Protein AF-A0A524M0W0-F1 (afdb_monomer_lite)

Structure (mmCIF, N/CA/C/O backbone):
data_AF-A0A524M0W0-F1
#
_entry.id   AF-A0A524M0W0-F1
#
loop_
_atom_site.group_PDB
_atom_site.id
_atom_site.type_symbol
_atom_site.label_atom_id
_atom_site.label_alt_id
_atom_site.label_comp_id
_atom_site.label_asym_id
_atom_site.label_entity_id
_atom_site.label_seq_id
_atom_site.pdbx_PDB_ins_code
_atom_site.Cartn_x
_atom_site.Cartn_y
_atom_site.Cartn_z
_atom_site.occupancy
_atom_site.B_iso_or_equiv
_atom_site.auth_seq_id
_atom_site.auth_comp_id
_atom_site.auth_asym_id
_atom_site.auth_atom_id
_atom_site.pdbx_PDB_model_num
ATOM 1 N N . LEU A 1 1 ? -8.465 19.762 -19.812 1.00 33.19 1 LEU A N 1
ATOM 2 C CA . LEU A 1 1 ? -7.692 19.930 -18.561 1.00 33.19 1 LEU A CA 1
ATOM 3 C C . LEU A 1 1 ? -6.538 18.908 -18.553 1.00 33.19 1 LEU A C 1
ATOM 5 O O . LEU A 1 1 ? -6.593 17.941 -17.820 1.00 33.19 1 LEU A O 1
ATOM 9 N N . VAL A 1 2 ? -5.638 18.844 -19.543 1.00 36.66 2 VAL A N 1
ATOM 10 C CA . VAL A 1 2 ? -4.417 19.656 -19.797 1.00 36.66 2 VAL A CA 1
ATOM 11 C C . VAL A 1 2 ? -3.543 19.929 -18.563 1.00 36.66 2 VAL A C 1
ATOM 13 O O . VAL A 1 2 ? -3.082 21.036 -18.333 1.00 36.66 2 VAL A O 1
ATOM 16 N N . ILE A 1 3 ? -3.298 18.881 -17.783 1.00 37.28 3 ILE A N 1
ATOM 17 C CA . ILE A 1 3 ? -1.960 18.569 -17.273 1.00 37.28 3 ILE A CA 1
ATOM 18 C C . ILE A 1 3 ? -1.803 17.080 -17.597 1.00 37.28 3 ILE A C 1
ATOM 20 O O . ILE A 1 3 ? -2.552 16.287 -17.025 1.00 37.28 3 ILE A O 1
ATOM 24 N N . PRO A 1 4 ? -0.937 16.648 -18.530 1.00 42.53 4 PRO A N 1
ATOM 25 C CA . PRO A 1 4 ? -0.624 15.232 -18.662 1.00 42.53 4 PRO A CA 1
ATOM 26 C C . PRO A 1 4 ? 0.254 14.883 -17.463 1.00 42.53 4 PRO A C 1
ATOM 28 O O . PRO A 1 4 ? 1.472 14.855 -17.566 1.00 42.53 4 PRO A O 1
ATOM 31 N N . GLY A 1 5 ? -0.368 14.764 -16.288 1.00 37.16 5 GLY A N 1
ATOM 32 C CA . GLY A 1 5 ? 0.307 14.481 -15.038 1.00 37.16 5 GLY A CA 1
ATOM 33 C C . GLY A 1 5 ? 0.937 13.099 -15.145 1.00 37.16 5 GLY A C 1
ATOM 34 O O . GLY A 1 5 ? 0.203 12.115 -15.166 1.00 37.16 5 GLY A O 1
ATOM 35 N N . PRO A 1 6 ? 2.273 12.981 -15.128 1.00 37.91 6 PRO A N 1
ATOM 36 C CA . PRO A 1 6 ? 2.959 11.704 -14.914 1.00 37.91 6 PRO A CA 1
ATOM 37 C C . PRO A 1 6 ? 2.643 11.120 -13.523 1.00 37.91 6 PRO A C 1
ATOM 39 O O . PRO A 1 6 ? 3.065 10.023 -13.181 1.00 37.91 6 PRO A O 1
ATOM 42 N N . ILE A 1 7 ? 1.879 11.866 -12.725 1.00 43.53 7 ILE A N 1
ATOM 43 C CA . ILE A 1 7 ? 1.223 11.466 -11.497 1.00 43.53 7 ILE A CA 1
ATOM 44 C C . ILE A 1 7 ? -0.211 11.066 -11.874 1.00 43.53 7 ILE A C 1
ATOM 46 O O . ILE A 1 7 ? -1.161 11.808 -11.625 1.00 43.53 7 ILE A O 1
ATOM 50 N N . VAL A 1 8 ? -0.392 9.893 -12.486 1.00 47.09 8 VAL A N 1
ATOM 51 C CA . VAL A 1 8 ? -1.665 9.179 -12.312 1.00 47.09 8 VAL A CA 1
ATOM 52 C C . VAL A 1 8 ? -1.689 8.774 -10.848 1.00 47.09 8 VAL A C 1
ATOM 54 O O . VAL A 1 8 ? -1.159 7.741 -10.449 1.00 47.09 8 VAL A O 1
ATOM 57 N N . SER A 1 9 ? -2.176 9.706 -10.030 1.00 43.91 9 SER A N 1
ATOM 58 C CA . SER A 1 9 ? -2.354 9.544 -8.604 1.00 43.91 9 SER A CA 1
ATOM 59 C C . SER A 1 9 ? -3.160 8.277 -8.407 1.00 43.91 9 SER A C 1
ATOM 61 O O . SER A 1 9 ? -4.353 8.200 -8.702 1.00 43.91 9 SER A O 1
ATOM 63 N N . ASN A 1 10 ? -2.482 7.248 -7.919 1.00 63.66 10 ASN A N 1
ATOM 64 C CA . ASN A 1 10 ? -3.120 6.007 -7.552 1.00 63.66 10 ASN A CA 1
ATOM 65 C C . ASN A 1 10 ? -3.822 6.209 -6.202 1.00 63.66 10 ASN A C 1
ATOM 67 O O . ASN A 1 10 ? -3.483 5.614 -5.182 1.00 63.66 10 ASN A O 1
ATOM 71 N N . LEU A 1 11 ? -4.774 7.143 -6.189 1.00 72.25 11 LEU A N 1
ATOM 72 C CA . LEU A 1 11 ? -5.640 7.426 -5.056 1.00 72.25 11 LEU A CA 1
ATOM 73 C C . LEU A 1 11 ? -6.514 6.198 -4.763 1.00 72.25 11 LEU A C 1
ATOM 75 O O . LEU A 1 11 ? -6.909 5.976 -3.623 1.00 72.25 11 LEU A O 1
ATOM 79 N N . VAL A 1 12 ? -6.730 5.354 -5.780 1.00 82.69 12 VAL A N 1
ATOM 80 C CA . VAL A 1 12 ? -7.298 4.011 -5.645 1.00 82.69 12 VAL A CA 1
ATOM 81 C C . VAL A 1 12 ? -6.475 3.181 -4.653 1.00 82.69 12 VAL A C 1
ATOM 83 O O . VAL A 1 12 ? -7.080 2.612 -3.745 1.00 82.69 12 VAL A O 1
ATOM 86 N N . ILE A 1 13 ? -5.131 3.194 -4.728 1.00 85.88 13 ILE A N 1
ATOM 87 C CA . ILE A 1 13 ? -4.264 2.571 -3.709 1.00 85.88 13 ILE A CA 1
ATOM 88 C C . ILE A 1 13 ? -4.540 3.114 -2.316 1.00 85.88 13 ILE A C 1
ATOM 90 O O . ILE A 1 13 ? -4.746 2.331 -1.390 1.00 85.88 13 ILE A O 1
ATOM 94 N N . ALA A 1 14 ? -4.573 4.436 -2.150 1.00 87.00 14 ALA A N 1
ATOM 95 C CA . ALA A 1 14 ? -4.819 5.034 -0.841 1.00 87.00 14 ALA A CA 1
ATOM 96 C C . ALA A 1 14 ? -6.175 4.587 -0.262 1.00 87.00 14 ALA A C 1
ATOM 98 O O . ALA A 1 14 ? -6.252 4.165 0.892 1.00 87.00 14 ALA A O 1
ATOM 99 N N . PHE A 1 15 ? -7.238 4.619 -1.068 1.00 89.06 15 PHE A N 1
ATOM 100 C CA . PHE A 1 15 ? -8.578 4.252 -0.619 1.00 89.06 15 PHE A CA 1
ATOM 101 C C . PHE A 1 15 ? -8.747 2.758 -0.364 1.00 89.06 15 PHE A C 1
ATOM 103 O O . PHE A 1 15 ? -9.345 2.398 0.652 1.00 89.06 15 PHE A O 1
ATOM 110 N N . TYR A 1 16 ? -8.212 1.879 -1.220 1.00 90.31 16 TYR A N 1
ATOM 111 C CA . TYR A 1 16 ? -8.292 0.446 -0.944 1.00 90.31 16 TYR A CA 1
ATOM 112 C C . TYR A 1 16 ? -7.441 0.089 0.284 1.00 90.31 16 TYR A C 1
ATOM 114 O O . TYR A 1 16 ? -7.889 -0.707 1.104 1.00 90.31 16 TYR A O 1
ATOM 122 N N . CYS A 1 17 ? -6.252 0.687 0.464 1.00 89.00 17 CYS A N 1
ATOM 123 C CA . CYS A 1 17 ? -5.422 0.460 1.653 1.00 89.00 17 CYS A CA 1
ATOM 124 C C . CYS A 1 17 ? -6.179 0.884 2.911 1.00 89.00 17 CYS A C 1
ATOM 126 O O . CYS A 1 17 ? -6.253 0.124 3.874 1.00 89.00 17 CYS A O 1
ATOM 128 N N . LEU A 1 18 ? -6.806 2.063 2.882 1.00 90.44 18 LEU A N 1
ATOM 129 C CA . LEU A 1 18 ? -7.648 2.552 3.970 1.00 90.44 18 LEU A CA 1
ATOM 130 C C . LEU A 1 18 ? -8.808 1.590 4.265 1.00 90.44 18 LEU A C 1
ATOM 132 O O . LEU A 1 18 ? -9.043 1.267 5.426 1.00 90.44 18 LEU A O 1
ATOM 136 N N . ALA A 1 19 ? -9.502 1.089 3.239 1.00 91.06 19 ALA A N 1
ATOM 137 C CA . ALA A 1 19 ? -10.583 0.120 3.409 1.00 91.06 19 ALA A CA 1
ATOM 138 C C . ALA A 1 19 ? -10.089 -1.186 4.057 1.00 91.06 19 ALA A C 1
ATOM 140 O O . ALA A 1 19 ? -10.707 -1.677 5.002 1.00 91.06 19 ALA A O 1
ATOM 141 N N . ILE A 1 20 ? -8.942 -1.712 3.612 1.00 91.50 20 ILE A N 1
ATOM 142 C CA . ILE A 1 20 ? -8.305 -2.906 4.186 1.00 91.50 20 ILE A CA 1
ATOM 143 C C . ILE A 1 20 ? -7.924 -2.672 5.650 1.00 91.50 20 ILE A C 1
ATOM 145 O O . ILE A 1 20 ? -8.180 -3.523 6.496 1.00 91.50 20 ILE A O 1
ATOM 149 N N . ILE A 1 21 ? -7.344 -1.517 5.965 1.00 90.94 21 ILE A N 1
ATOM 150 C CA . ILE A 1 21 ? -6.936 -1.144 7.322 1.00 90.94 21 ILE A CA 1
ATOM 151 C C . ILE A 1 21 ? -8.149 -1.027 8.260 1.00 90.94 21 ILE A C 1
ATOM 153 O O . ILE A 1 21 ? -8.081 -1.448 9.411 1.00 90.94 21 ILE A O 1
ATOM 157 N N . LEU A 1 22 ? -9.265 -0.473 7.781 1.00 88.69 22 LEU A N 1
ATOM 158 C CA . LEU A 1 22 ? -10.470 -0.257 8.587 1.00 88.69 22 LEU A CA 1
ATOM 159 C C . LEU A 1 22 ? -11.296 -1.532 8.800 1.00 88.69 22 LEU A C 1
ATOM 161 O O . LEU A 1 22 ? -11.846 -1.737 9.882 1.00 88.69 22 LEU A O 1
ATOM 165 N N . VAL A 1 23 ? -11.416 -2.369 7.768 1.00 88.81 23 VAL A N 1
ATOM 166 C CA . VAL A 1 23 ? -12.260 -3.576 7.794 1.00 88.81 23 VAL A CA 1
ATOM 167 C C . VAL A 1 23 ? -11.477 -4.807 8.257 1.00 88.81 23 VAL A C 1
ATOM 169 O O . VAL A 1 23 ? -12.062 -5.718 8.835 1.00 88.81 23 VAL A O 1
ATOM 172 N N . VAL A 1 24 ? -10.157 -4.826 8.045 1.00 89.06 24 VAL A N 1
ATOM 173 C CA . VAL A 1 24 ? -9.267 -5.982 8.260 1.00 89.06 24 VAL A CA 1
ATOM 174 C C . VAL A 1 24 ? -9.831 -7.262 7.615 1.00 89.06 24 VAL A C 1
ATOM 176 O O . VAL A 1 24 ? -10.087 -8.254 8.304 1.00 89.06 24 VAL A O 1
ATOM 179 N N . PRO A 1 25 ? -10.047 -7.250 6.286 1.00 89.06 25 PRO A N 1
ATOM 180 C CA . PRO A 1 25 ? -10.630 -8.373 5.554 1.00 89.06 25 PRO A CA 1
ATOM 181 C C . PRO A 1 25 ? -9.755 -9.638 5.590 1.00 89.06 25 PRO A C 1
ATOM 183 O O . PRO A 1 25 ? -8.567 -9.623 5.939 1.00 89.06 25 PRO A O 1
ATOM 186 N N . LYS A 1 26 ? -10.346 -10.771 5.204 1.00 91.38 26 LYS A N 1
ATOM 187 C CA . LYS A 1 26 ? -9.641 -12.047 5.014 1.00 91.38 26 LYS A CA 1
ATOM 188 C C . LYS A 1 26 ? -8.773 -12.008 3.753 1.00 91.38 26 LYS A C 1
ATOM 190 O O . LYS A 1 26 ? -8.956 -11.182 2.865 1.00 91.38 26 LYS A O 1
ATOM 195 N N . PHE A 1 27 ? -7.837 -12.951 3.648 1.00 86.19 27 PHE A N 1
ATOM 196 C CA . PHE A 1 27 ? -6.903 -13.025 2.518 1.00 86.19 27 PHE A CA 1
ATOM 197 C C . PHE A 1 27 ? -7.612 -13.130 1.153 1.00 86.19 27 PHE A C 1
ATOM 199 O O . PHE A 1 27 ? -7.236 -12.444 0.208 1.00 86.19 27 PHE A O 1
ATOM 206 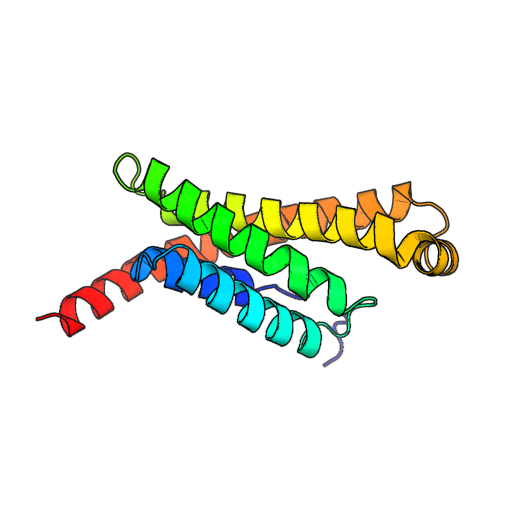N N . THR A 1 28 ? -8.683 -13.923 1.065 1.00 87.38 28 THR A N 1
ATOM 207 C CA . THR A 1 28 ? -9.500 -14.074 -0.152 1.00 87.38 28 THR A CA 1
ATOM 208 C C . THR A 1 28 ? -10.220 -12.783 -0.547 1.00 87.38 28 THR A C 1
ATOM 210 O O . THR A 1 28 ? -10.287 -12.447 -1.726 1.00 87.38 28 THR A O 1
ATOM 213 N N . GLU A 1 29 ? -10.720 -12.034 0.435 1.00 91.44 29 GLU A N 1
ATOM 214 C CA . GLU A 1 29 ? -11.412 -10.758 0.229 1.00 91.44 29 GLU A CA 1
ATOM 215 C C . GLU A 1 29 ? -10.435 -9.668 -0.237 1.00 91.44 29 GLU A C 1
ATOM 217 O O . GLU A 1 29 ? -10.753 -8.909 -1.150 1.00 91.44 29 GLU A O 1
ATOM 222 N N . VAL A 1 30 ? -9.217 -9.630 0.320 1.00 91.00 30 VAL A N 1
ATOM 223 C CA . VAL A 1 30 ? -8.158 -8.696 -0.106 1.00 91.00 30 VAL A CA 1
ATOM 224 C C . VAL A 1 30 ? -7.753 -8.898 -1.555 1.00 91.00 30 VA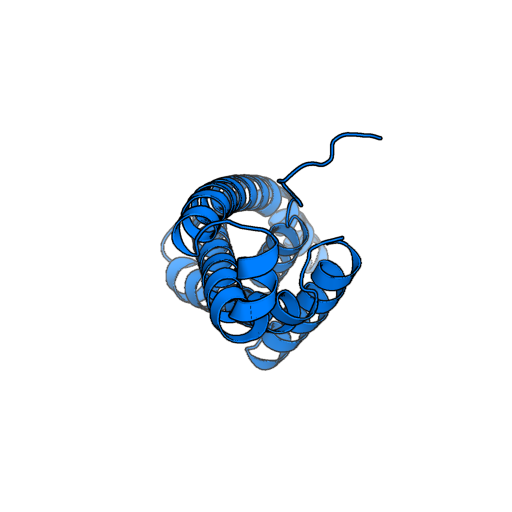L A C 1
ATOM 226 O O . VAL A 1 30 ? -7.566 -7.915 -2.269 1.00 91.00 30 VAL A O 1
ATOM 229 N N . ILE A 1 31 ? -7.636 -10.148 -2.002 1.00 89.50 31 ILE A N 1
ATOM 230 C CA . ILE A 1 31 ? -7.331 -10.437 -3.406 1.00 89.50 31 ILE A CA 1
ATOM 231 C C . ILE A 1 31 ? -8.441 -9.882 -4.304 1.00 89.50 31 ILE A C 1
ATOM 233 O O . ILE A 1 31 ? -8.141 -9.221 -5.293 1.00 89.50 31 ILE A O 1
ATOM 237 N N . GLY A 1 32 ? -9.712 -10.074 -3.932 1.00 89.12 32 GLY A N 1
ATOM 238 C CA . GLY A 1 32 ? -10.847 -9.495 -4.657 1.00 89.12 32 GLY A CA 1
ATOM 239 C C . GLY A 1 32 ? -10.792 -7.965 -4.725 1.00 89.12 32 GLY A C 1
ATOM 240 O O . GLY A 1 32 ? -10.923 -7.397 -5.808 1.00 89.12 32 GLY A O 1
ATOM 241 N N . ILE A 1 33 ? -10.520 -7.300 -3.596 1.00 90.25 33 ILE A N 1
ATOM 242 C CA . ILE A 1 33 ? -10.343 -5.838 -3.528 1.00 90.25 33 ILE A CA 1
ATOM 243 C C . ILE A 1 33 ? -9.205 -5.387 -4.452 1.00 90.25 33 ILE A C 1
ATOM 245 O O . ILE A 1 33 ? -9.374 -4.435 -5.210 1.00 90.25 33 ILE A O 1
ATOM 249 N N . GLY A 1 34 ? -8.069 -6.086 -4.422 1.00 87.62 34 GLY A N 1
ATOM 250 C CA . GLY A 1 34 ? -6.912 -5.787 -5.259 1.00 87.62 34 GLY A CA 1
ATOM 251 C C . GLY A 1 34 ? -7.177 -5.982 -6.752 1.00 87.62 34 GLY A C 1
ATOM 252 O O . GLY A 1 34 ? -6.749 -5.157 -7.550 1.00 87.62 34 GLY A O 1
ATOM 253 N N . ILE A 1 35 ? -7.929 -7.014 -7.147 1.00 87.94 35 ILE A N 1
ATOM 254 C CA . ILE A 1 35 ? -8.308 -7.239 -8.552 1.00 87.94 35 ILE A CA 1
ATOM 255 C C . ILE A 1 35 ? -9.227 -6.118 -9.043 1.00 87.94 35 ILE A C 1
ATOM 257 O O . ILE A 1 35 ? -8.984 -5.547 -10.104 1.00 87.94 35 ILE A O 1
ATOM 261 N N . VAL A 1 36 ? -10.260 -5.767 -8.269 1.00 88.19 36 VAL A N 1
ATOM 262 C CA . VAL A 1 36 ? -11.181 -4.674 -8.624 1.00 88.19 36 VAL A CA 1
ATOM 263 C C . VAL A 1 36 ? -10.430 -3.346 -8.698 1.00 88.19 36 VAL A C 1
ATOM 265 O O . VAL A 1 36 ? -10.598 -2.606 -9.666 1.00 88.19 36 VAL A O 1
ATOM 268 N N . ALA A 1 37 ? -9.549 -3.071 -7.733 1.00 85.50 37 ALA A N 1
ATOM 269 C CA . ALA A 1 37 ? -8.660 -1.915 -7.771 1.00 85.50 37 ALA A CA 1
ATOM 270 C C . ALA A 1 37 ? -7.772 -1.929 -9.023 1.00 85.50 37 ALA A C 1
ATOM 272 O O . ALA A 1 37 ? -7.662 -0.909 -9.691 1.00 85.50 37 ALA A O 1
ATOM 273 N N . GLY A 1 38 ? -7.220 -3.085 -9.395 1.00 81.94 38 GLY A N 1
ATOM 274 C CA . GLY A 1 38 ? -6.440 -3.280 -10.616 1.00 81.94 38 GLY A CA 1
ATOM 275 C C . GLY A 1 38 ? -7.220 -2.952 -11.887 1.00 81.94 38 GLY A C 1
ATOM 276 O O . GLY A 1 38 ? -6.695 -2.255 -12.750 1.00 81.94 38 GLY A O 1
ATOM 277 N N . ILE A 1 39 ? -8.486 -3.373 -11.985 1.00 82.75 39 ILE A N 1
ATOM 278 C CA . ILE A 1 39 ? -9.374 -3.033 -13.110 1.00 82.75 39 ILE A CA 1
ATOM 279 C C . ILE A 1 39 ? -9.639 -1.526 -13.147 1.00 82.75 39 ILE A C 1
ATOM 281 O O . ILE A 1 39 ? -9.514 -0.902 -14.198 1.00 82.75 39 ILE A O 1
ATOM 285 N N . VAL A 1 40 ? -9.969 -0.920 -12.005 1.00 81.62 40 VAL A N 1
ATOM 286 C CA . VAL A 1 40 ? -10.217 0.527 -11.913 1.00 81.62 40 VAL A CA 1
ATOM 287 C C . VAL A 1 40 ? -8.959 1.311 -12.292 1.00 81.62 40 VAL A C 1
ATOM 289 O O . VAL A 1 40 ? -9.033 2.240 -13.093 1.00 81.62 40 VAL A O 1
ATOM 292 N N . CYS A 1 41 ? -7.792 0.902 -11.796 1.00 76.44 41 CYS A N 1
ATOM 293 C CA . CYS A 1 41 ? -6.510 1.485 -12.167 1.00 76.44 41 CYS A CA 1
ATOM 294 C C . CYS A 1 41 ? -6.211 1.309 -13.657 1.00 76.44 41 CYS A C 1
ATOM 296 O O . CYS A 1 41 ? -5.716 2.248 -14.268 1.00 76.44 41 CYS A O 1
ATOM 298 N N . ALA A 1 42 ? -6.532 0.158 -14.251 1.00 72.88 42 ALA A N 1
ATOM 299 C CA . ALA A 1 42 ? -6.343 -0.108 -15.675 1.00 72.88 42 ALA A CA 1
ATOM 300 C C . ALA A 1 42 ? -7.263 0.740 -16.573 1.00 72.88 42 ALA A C 1
ATOM 302 O O . ALA A 1 42 ? -6.862 1.102 -17.675 1.00 72.88 42 ALA A O 1
ATOM 303 N N . LEU A 1 43 ? -8.472 1.074 -16.107 1.00 70.75 43 LEU A N 1
ATOM 304 C CA . LEU A 1 43 ? -9.426 1.926 -16.827 1.00 70.75 43 LEU A CA 1
ATOM 305 C C . LEU A 1 43 ? -9.117 3.422 -16.676 1.00 70.75 43 LEU A C 1
ATOM 307 O O . LEU A 1 43 ? -9.275 4.183 -17.626 1.00 70.75 43 LEU A O 1
ATOM 311 N N . LEU A 1 44 ? -8.695 3.852 -15.482 1.00 65.25 44 LEU A N 1
ATOM 312 C CA . LEU A 1 44 ? -8.387 5.257 -15.185 1.00 65.25 44 LEU A CA 1
ATOM 313 C C . LEU A 1 44 ? -6.993 5.662 -15.658 1.00 65.25 44 LEU A C 1
ATOM 315 O O . LEU A 1 44 ? -6.773 6.797 -16.083 1.00 65.25 44 LEU A O 1
ATOM 319 N N . SER A 1 45 ? -6.041 4.737 -15.590 1.00 56.91 45 SER A N 1
ATOM 320 C CA . SER A 1 45 ? -4.726 4.957 -16.154 1.00 56.91 45 SER A CA 1
ATOM 321 C C . SER A 1 45 ? -4.860 4.826 -17.663 1.00 56.91 45 SER A C 1
ATOM 323 O O . SER A 1 45 ? -4.845 3.724 -18.197 1.00 56.91 45 SER A O 1
ATOM 325 N N . HIS A 1 46 ? -4.872 5.952 -18.376 1.00 53.50 46 HIS A N 1
ATOM 326 C CA . HIS A 1 46 ? -4.491 6.042 -19.797 1.00 53.50 46 HIS A CA 1
ATOM 327 C C . HIS A 1 46 ? -3.010 5.617 -20.017 1.00 53.50 46 HIS A C 1
ATOM 329 O O . HIS A 1 46 ? -2.276 6.187 -20.823 1.00 53.50 46 HIS A O 1
ATOM 335 N N . SER A 1 47 ? -2.526 4.657 -19.228 1.00 48.78 47 SER A N 1
ATOM 336 C CA . SER A 1 47 ? -1.155 4.204 -19.152 1.00 48.78 47 SER A CA 1
ATOM 337 C C . SER A 1 47 ? -0.915 3.133 -20.199 1.00 48.78 47 SER A C 1
ATOM 339 O O . SER A 1 47 ? -1.786 2.349 -20.567 1.00 48.78 47 SER A O 1
ATOM 341 N N . ILE A 1 48 ? 0.324 3.126 -20.664 1.00 49.50 48 ILE A N 1
ATOM 342 C CA . ILE A 1 48 ? 0.871 2.357 -21.778 1.00 49.50 48 ILE A CA 1
ATOM 343 C C . ILE A 1 48 ? 0.653 0.838 -21.645 1.00 49.50 48 ILE A C 1
ATOM 345 O O . ILE A 1 48 ? 0.814 0.138 -22.642 1.00 49.50 48 ILE A O 1
ATOM 349 N N . PHE A 1 49 ? 0.271 0.319 -20.467 1.00 56.25 49 PHE A N 1
ATOM 350 C CA . PHE A 1 49 ? 0.060 -1.115 -20.259 1.00 56.25 49 PHE A CA 1
ATOM 351 C C . PHE A 1 49 ? -0.970 -1.454 -19.152 1.00 56.25 49 PHE A C 1
ATOM 353 O O . PHE A 1 49 ? -0.602 -1.680 -17.997 1.00 56.25 49 PHE A O 1
ATOM 360 N N . PRO A 1 50 ? -2.265 -1.567 -19.504 1.00 58.97 50 PRO A N 1
ATOM 361 C CA . PRO A 1 50 ? -3.359 -1.893 -18.581 1.00 58.97 50 PRO A CA 1
ATOM 362 C C . PRO A 1 50 ? -3.222 -3.195 -17.754 1.00 58.97 50 PRO A C 1
ATOM 364 O O . PRO A 1 50 ? -3.648 -3.195 -16.598 1.00 58.97 50 PRO A O 1
ATOM 367 N N . PRO A 1 51 ? -2.638 -4.311 -18.253 1.00 62.16 51 PRO A N 1
ATOM 368 C CA . PRO A 1 51 ? -2.651 -5.572 -17.501 1.00 62.16 51 PRO A CA 1
ATOM 369 C C . PRO A 1 51 ? -1.623 -5.632 -16.361 1.00 62.16 51 PRO A C 1
ATOM 371 O O . PRO A 1 51 ? -1.738 -6.495 -15.494 1.00 62.16 51 PRO A O 1
ATOM 374 N N . ALA A 1 52 ? -0.642 -4.722 -16.313 1.00 69.19 52 ALA A N 1
ATOM 375 C CA . ALA A 1 52 ? 0.346 -4.706 -15.233 1.00 69.19 52 ALA A CA 1
ATOM 376 C C . ALA A 1 52 ? -0.293 -4.355 -13.876 1.00 69.19 52 ALA A C 1
ATOM 378 O O . ALA A 1 52 ? 0.016 -4.997 -12.871 1.00 69.19 52 ALA A O 1
ATOM 379 N N . ASN A 1 53 ? -1.247 -3.415 -13.859 1.00 73.75 53 ASN A N 1
ATOM 380 C CA . ASN A 1 53 ? -1.999 -3.048 -12.654 1.00 73.75 53 ASN A CA 1
ATOM 381 C C . ASN A 1 53 ? -2.875 -4.193 -12.132 1.00 73.75 53 ASN A C 1
ATOM 383 O O . ASN A 1 53 ? -3.052 -4.341 -10.927 1.00 73.75 53 ASN A O 1
ATOM 387 N N . LEU A 1 54 ? -3.383 -5.054 -13.017 1.00 78.56 54 LEU A N 1
ATOM 388 C CA . LEU A 1 54 ? -4.219 -6.182 -12.607 1.00 78.56 54 LEU A CA 1
ATOM 389 C C . LEU A 1 54 ? -3.459 -7.189 -11.726 1.00 78.56 54 LEU A C 1
ATOM 391 O O . LEU A 1 54 ? -4.071 -7.861 -10.902 1.00 78.56 54 LEU A O 1
ATOM 395 N N . ILE A 1 55 ? -2.134 -7.272 -11.885 1.00 79.56 55 ILE A N 1
ATOM 396 C CA . ILE A 1 55 ? -1.257 -8.138 -11.086 1.00 79.56 55 ILE A CA 1
ATOM 397 C C . ILE A 1 55 ? -0.638 -7.365 -9.918 1.00 79.56 55 ILE A C 1
ATOM 399 O O . ILE A 1 55 ? -0.518 -7.904 -8.818 1.00 79.56 55 ILE A O 1
ATOM 403 N N . SER A 1 56 ? -0.255 -6.104 -10.127 1.00 82.50 56 SER A N 1
ATOM 404 C CA . SER A 1 56 ? 0.451 -5.329 -9.106 1.00 82.50 56 SER A CA 1
ATOM 405 C C . SER A 1 56 ? -0.438 -4.913 -7.932 1.00 82.50 56 SER A C 1
ATOM 407 O O . SER A 1 56 ? 0.013 -4.963 -6.788 1.00 82.50 56 SER A O 1
ATOM 409 N N . GLU A 1 57 ? -1.703 -4.553 -8.179 1.00 86.31 57 GLU A N 1
ATOM 410 C CA . GLU A 1 57 ? -2.604 -4.095 -7.112 1.00 86.31 57 GLU A CA 1
ATOM 411 C C . GLU A 1 57 ? -2.995 -5.201 -6.118 1.00 86.31 57 GLU A C 1
ATOM 413 O O . GLU A 1 57 ? -2.958 -4.938 -4.915 1.00 86.31 57 GLU A O 1
ATOM 418 N N . PRO A 1 58 ? -3.287 -6.453 -6.532 1.00 86.12 58 PRO A N 1
ATOM 419 C CA . PRO A 1 58 ? -3.433 -7.563 -5.591 1.00 86.12 58 PRO A CA 1
ATOM 420 C C . PRO A 1 58 ? -2.214 -7.749 -4.687 1.00 86.12 58 PRO A C 1
ATOM 422 O O . PRO A 1 58 ? -2.376 -7.956 -3.485 1.00 86.12 58 PRO A O 1
ATOM 425 N N . ILE A 1 59 ? -1.000 -7.626 -5.235 1.00 88.06 59 ILE A N 1
ATOM 426 C CA . ILE A 1 59 ? 0.236 -7.739 -4.452 1.00 88.06 59 ILE A CA 1
ATOM 427 C C . ILE A 1 59 ? 0.303 -6.604 -3.425 1.00 88.06 59 ILE A C 1
ATOM 429 O O . ILE A 1 59 ? 0.495 -6.865 -2.238 1.00 88.06 59 ILE A O 1
ATOM 433 N N . GLY A 1 60 ? 0.055 -5.359 -3.842 1.00 87.44 60 GLY A N 1
ATOM 434 C CA . GLY A 1 60 ? 0.028 -4.206 -2.940 1.00 87.44 60 GLY A CA 1
ATOM 435 C C . GLY A 1 60 ? -1.033 -4.308 -1.843 1.00 87.44 60 GLY A C 1
ATOM 436 O O . GLY A 1 60 ? -0.762 -3.986 -0.684 1.00 87.44 60 GLY A O 1
ATOM 437 N N . ALA A 1 61 ? -2.232 -4.784 -2.180 1.00 89.50 61 ALA A N 1
ATOM 438 C CA . ALA A 1 61 ? -3.334 -4.995 -1.244 1.00 89.50 61 ALA A CA 1
ATOM 439 C C . ALA A 1 61 ? -2.996 -6.060 -0.192 1.00 89.50 61 ALA A C 1
ATOM 441 O O . ALA A 1 61 ? -3.191 -5.844 1.008 1.00 89.50 61 ALA A O 1
ATOM 442 N N . VAL A 1 62 ? -2.415 -7.179 -0.629 1.00 92.00 62 VAL A N 1
ATOM 443 C CA . VAL A 1 62 ? -1.938 -8.245 0.257 1.00 92.00 62 VAL A CA 1
ATOM 444 C C . VAL A 1 62 ? -0.827 -7.732 1.172 1.00 92.00 62 VAL A C 1
ATOM 446 O O . VAL A 1 62 ? -0.907 -7.918 2.389 1.00 92.00 62 VAL A O 1
ATOM 449 N N . THR A 1 63 ? 0.170 -7.029 0.627 1.00 91.25 63 THR A N 1
ATOM 450 C CA . THR A 1 63 ? 1.242 -6.425 1.425 1.00 91.25 63 THR A CA 1
ATOM 451 C C . THR A 1 63 ? 0.682 -5.448 2.453 1.00 91.25 63 THR A C 1
ATOM 453 O O . THR A 1 63 ? 1.088 -5.501 3.614 1.00 91.25 63 THR A O 1
ATOM 456 N N . CYS A 1 64 ? -0.289 -4.608 2.084 1.00 90.75 64 CYS A N 1
ATOM 457 C CA . CYS A 1 64 ? -0.927 -3.679 3.013 1.00 90.75 64 CYS A CA 1
ATOM 458 C C . CYS A 1 64 ? -1.585 -4.417 4.192 1.00 90.75 64 CYS A C 1
ATOM 460 O O . CYS A 1 64 ? -1.317 -4.079 5.345 1.00 90.75 64 CYS A O 1
ATOM 462 N N . LEU A 1 65 ? -2.365 -5.476 3.927 1.00 91.62 65 LEU A N 1
ATOM 463 C CA . LEU A 1 65 ? -3.012 -6.275 4.977 1.00 91.62 65 LEU A CA 1
ATOM 464 C C . LEU A 1 65 ? -1.991 -6.923 5.921 1.00 91.62 65 LEU A C 1
ATOM 466 O O . LEU A 1 65 ? -2.149 -6.849 7.141 1.00 91.62 65 LEU A O 1
ATOM 470 N N . PHE A 1 66 ? -0.961 -7.577 5.376 1.00 90.62 66 PHE A N 1
ATOM 471 C CA . PHE A 1 66 ? 0.059 -8.248 6.187 1.00 90.62 66 PHE A CA 1
ATOM 472 C C . PHE A 1 66 ? 0.832 -7.261 7.053 1.00 90.62 66 PHE A C 1
ATOM 474 O O . PHE A 1 66 ? 1.007 -7.491 8.250 1.00 90.62 66 PHE A O 1
ATOM 481 N N . THR A 1 67 ? 1.244 -6.142 6.461 1.00 89.38 67 THR A N 1
ATOM 482 C CA . THR A 1 67 ? 1.974 -5.095 7.176 1.00 89.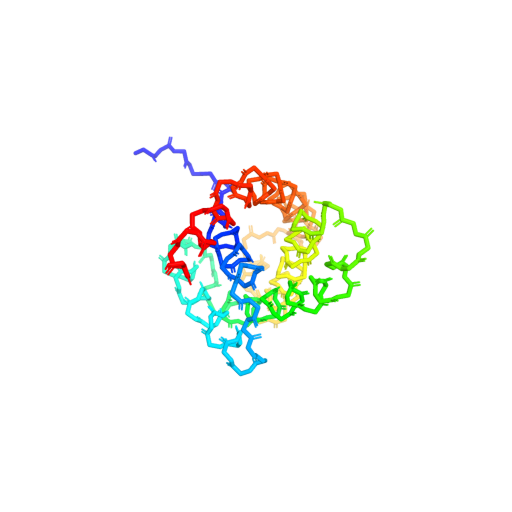38 67 THR A CA 1
ATOM 483 C C . THR A 1 67 ? 1.106 -4.501 8.279 1.00 89.38 67 THR A C 1
ATOM 485 O O . THR A 1 67 ? 1.564 -4.371 9.413 1.00 89.38 67 THR A O 1
ATOM 488 N N . TYR A 1 68 ? -0.170 -4.229 7.988 1.00 89.19 68 TYR A N 1
ATOM 489 C CA . TYR A 1 68 ? -1.095 -3.694 8.978 1.00 89.19 68 TYR A CA 1
ATOM 490 C C . TYR A 1 68 ? -1.318 -4.672 10.125 1.00 89.19 68 TYR A C 1
ATOM 492 O O . TYR A 1 68 ? -1.230 -4.269 11.277 1.00 89.19 68 TYR A O 1
ATOM 500 N N . LYS A 1 69 ? -1.514 -5.966 9.850 1.00 87.00 69 LYS A N 1
ATOM 501 C CA . LYS A 1 69 ? -1.636 -6.986 10.904 1.00 87.00 69 LYS A CA 1
ATOM 502 C C . LYS A 1 69 ? -0.386 -7.106 11.7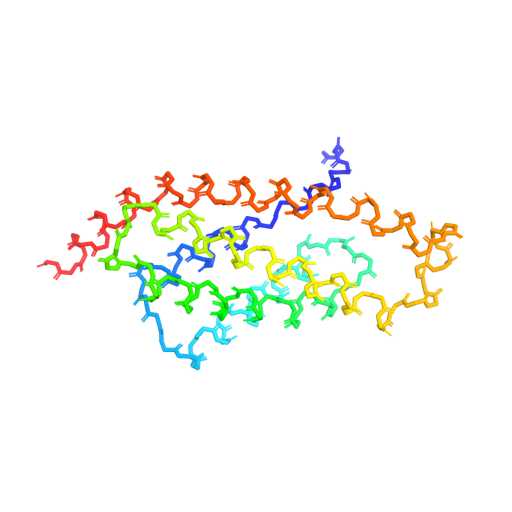75 1.00 87.00 69 LYS A C 1
ATOM 504 O O . LYS A 1 69 ? -0.509 -7.361 12.969 1.00 87.00 69 LYS A O 1
ATOM 509 N N . ALA A 1 70 ? 0.801 -6.928 11.199 1.00 86.69 70 ALA A N 1
ATOM 510 C CA . ALA A 1 70 ? 2.056 -6.981 11.944 1.00 86.69 70 ALA A CA 1
ATOM 511 C C . ALA A 1 70 ? 2.284 -5.733 12.821 1.00 86.69 70 ALA A C 1
ATOM 513 O O . ALA A 1 70 ? 2.870 -5.839 13.901 1.00 86.69 70 ALA A O 1
ATOM 514 N N . LEU A 1 71 ? 1.835 -4.558 12.365 1.00 85.25 71 LEU A N 1
ATOM 515 C CA . LEU A 1 71 ? 2.096 -3.272 13.021 1.00 85.25 71 LEU A CA 1
ATOM 516 C C . LEU A 1 71 ? 0.954 -2.752 13.897 1.00 85.25 71 LEU A C 1
ATOM 518 O O . LEU A 1 71 ? 1.240 -2.009 14.837 1.00 85.25 71 LEU A O 1
ATOM 522 N N . SER A 1 72 ? -0.300 -3.139 13.637 1.00 77.88 72 SER A N 1
ATOM 523 C CA . SER A 1 72 ? -1.502 -2.553 14.260 1.00 77.88 72 SER A CA 1
ATOM 524 C C . SER A 1 72 ? -1.478 -2.579 15.786 1.00 77.88 72 SER A C 1
ATOM 526 O O . SER A 1 72 ? -2.057 -1.701 16.417 1.00 77.88 72 SER A O 1
ATOM 528 N N . ASN A 1 73 ? -0.764 -3.538 16.377 1.00 71.69 73 ASN A N 1
ATOM 529 C CA . ASN A 1 73 ? -0.646 -3.701 17.823 1.00 71.69 73 ASN A CA 1
ATOM 530 C C . ASN A 1 73 ? 0.572 -2.981 18.441 1.00 71.69 73 ASN A C 1
ATOM 532 O O . ASN A 1 73 ? 0.825 -3.108 19.634 1.00 71.69 73 ASN A O 1
ATOM 536 N N . LYS A 1 74 ? 1.378 -2.277 17.633 1.00 69.19 74 LYS A N 1
ATOM 537 C CA . LYS A 1 74 ? 2.669 -1.705 18.053 1.00 69.19 74 LYS A CA 1
ATOM 538 C C . LYS A 1 74 ? 2.800 -0.202 17.822 1.00 69.19 74 LYS A C 1
ATOM 540 O O . LYS A 1 74 ? 3.535 0.437 18.567 1.00 69.19 74 LYS A O 1
ATOM 545 N N . LEU A 1 75 ? 2.149 0.370 16.801 1.00 75.25 75 LEU A N 1
ATOM 546 C CA . LEU A 1 75 ? 2.388 1.763 16.392 1.00 75.25 75 LEU A CA 1
ATOM 547 C C . LEU A 1 75 ? 1.099 2.519 16.023 1.00 75.25 75 LEU A C 1
ATOM 549 O O . LEU A 1 75 ? 0.304 2.056 15.211 1.00 75.25 75 LEU A O 1
ATOM 553 N N . SER A 1 76 ? 0.934 3.759 16.489 1.00 77.19 76 SER A N 1
ATOM 554 C CA . SER A 1 76 ? -0.182 4.635 16.061 1.00 77.19 76 SER A CA 1
ATOM 555 C C . SER A 1 76 ? -0.089 5.082 14.591 1.00 77.19 76 SER A C 1
ATOM 557 O O . SER A 1 76 ? -1.071 5.537 14.007 1.00 77.19 76 SER A O 1
ATOM 559 N N . VAL A 1 77 ? 1.090 4.928 13.978 1.00 82.06 77 VAL A N 1
ATOM 560 C CA . VAL A 1 77 ? 1.368 5.206 12.555 1.00 82.06 77 VAL A CA 1
ATOM 561 C C . VAL A 1 77 ? 1.271 3.956 11.668 1.00 82.06 77 VAL A C 1
ATOM 563 O O . VAL A 1 77 ? 1.685 3.974 10.510 1.00 82.06 77 VAL A O 1
ATOM 566 N N . SER A 1 78 ? 0.712 2.859 12.192 1.00 85.44 78 SER A N 1
ATOM 567 C CA . SER A 1 78 ? 0.495 1.619 11.432 1.00 85.44 78 SER A CA 1
ATOM 568 C C . SER A 1 78 ? -0.217 1.823 10.090 1.00 85.44 78 SER A C 1
ATOM 570 O O . SER A 1 78 ? 0.226 1.216 9.112 1.00 85.44 78 SER A O 1
ATOM 572 N N . PRO A 1 79 ? -1.267 2.666 9.983 1.00 86.31 79 PRO A N 1
ATOM 573 C CA . PRO A 1 79 ? -1.952 2.902 8.712 1.00 86.31 79 PRO A CA 1
ATOM 574 C C . PRO A 1 79 ? -1.042 3.529 7.649 1.00 86.31 79 PRO A C 1
ATOM 576 O O . PRO A 1 79 ? -1.021 3.063 6.508 1.00 86.31 79 PRO A O 1
ATOM 579 N N . ALA A 1 80 ? -0.242 4.531 8.032 1.00 88.69 80 ALA A N 1
ATOM 580 C CA . ALA A 1 80 ? 0.724 5.174 7.145 1.00 88.69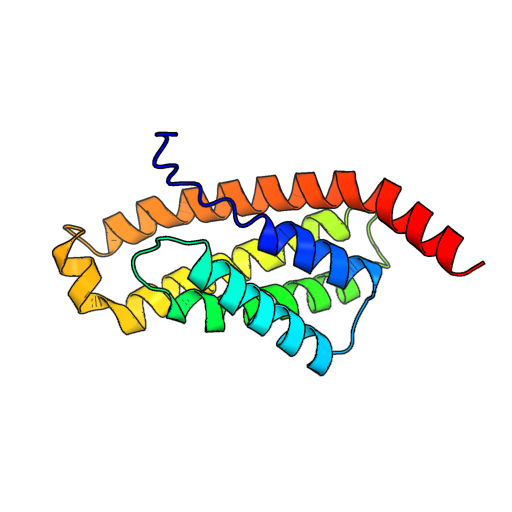 80 ALA A CA 1
ATOM 581 C C . ALA A 1 80 ? 1.764 4.178 6.624 1.00 88.69 80 ALA A C 1
ATOM 583 O O . ALA A 1 80 ? 1.958 4.064 5.417 1.00 88.69 80 ALA A O 1
ATOM 584 N N . ILE A 1 81 ? 2.403 3.422 7.524 1.00 89.12 81 ILE A N 1
ATOM 585 C CA . ILE A 1 81 ? 3.483 2.491 7.160 1.00 89.12 81 ILE A CA 1
ATOM 586 C C . ILE A 1 81 ? 2.950 1.356 6.278 1.00 89.12 81 ILE A C 1
ATOM 588 O O . ILE A 1 81 ? 3.580 0.992 5.287 1.00 89.12 81 ILE A O 1
ATOM 592 N N . SER A 1 82 ? 1.766 0.833 6.597 1.00 90.31 82 SER A N 1
ATOM 593 C CA . SER A 1 82 ? 1.140 -0.246 5.822 1.00 90.31 82 SER A CA 1
ATOM 594 C C . SER A 1 82 ? 0.754 0.207 4.420 1.00 90.31 82 SER A C 1
ATOM 596 O O . SER A 1 82 ? 0.924 -0.538 3.458 1.00 90.31 82 SER A O 1
ATOM 598 N N . THR A 1 83 ? 0.276 1.444 4.289 1.00 90.38 83 THR A N 1
ATOM 599 C CA . THR A 1 83 ? -0.035 2.048 2.988 1.00 90.38 83 THR A CA 1
ATOM 600 C C . THR A 1 83 ? 1.233 2.340 2.198 1.00 90.38 83 THR A C 1
ATOM 602 O O . THR A 1 83 ? 1.278 2.071 1.000 1.00 90.38 83 THR A O 1
ATOM 605 N N . LEU A 1 84 ? 2.284 2.839 2.853 1.00 90.81 84 LEU A N 1
ATOM 606 C CA . LEU A 1 84 ? 3.573 3.109 2.223 1.00 90.81 84 LEU A CA 1
ATOM 607 C C . LEU A 1 84 ? 4.170 1.821 1.649 1.00 90.81 84 LEU A C 1
ATOM 609 O O . LEU A 1 84 ? 4.492 1.770 0.465 1.00 90.81 84 LEU A O 1
ATOM 613 N N . LEU A 1 85 ? 4.253 0.763 2.460 1.00 91.00 85 LEU A N 1
ATOM 614 C CA . LEU A 1 85 ? 4.786 -0.530 2.029 1.00 91.00 85 LEU A CA 1
ATOM 615 C C . LEU A 1 85 ? 3.893 -1.211 0.988 1.00 91.00 85 LEU A C 1
ATOM 617 O O . LEU A 1 85 ? 4.415 -1.765 0.025 1.00 91.00 85 LEU A O 1
ATOM 621 N N . GLY A 1 86 ? 2.567 -1.114 1.119 1.00 88.44 86 GLY A N 1
ATOM 622 C CA . GLY A 1 86 ? 1.631 -1.596 0.100 1.00 88.44 86 GLY A CA 1
ATOM 623 C C . GLY A 1 86 ? 1.796 -0.876 -1.242 1.00 88.44 86 GLY A C 1
ATOM 624 O O . GLY A 1 86 ? 1.831 -1.519 -2.289 1.00 88.44 86 GLY A O 1
ATOM 625 N N . THR A 1 87 ? 1.976 0.447 -1.219 1.00 88.94 87 THR A N 1
ATOM 626 C CA . THR A 1 87 ? 2.172 1.253 -2.434 1.00 88.94 87 THR A CA 1
ATOM 627 C C . THR A 1 87 ? 3.528 0.975 -3.076 1.00 88.94 87 THR A C 1
ATOM 629 O O . THR A 1 87 ? 3.603 0.828 -4.293 1.00 88.94 87 THR A O 1
ATOM 632 N N . LEU A 1 88 ? 4.596 0.850 -2.278 1.00 88.25 88 LEU A N 1
ATOM 633 C CA . LEU A 1 88 ? 5.912 0.465 -2.790 1.00 88.25 88 LEU A CA 1
ATOM 634 C C . LEU A 1 88 ? 5.877 -0.934 -3.408 1.00 88.25 88 LEU A C 1
ATOM 636 O O . LEU A 1 88 ? 6.398 -1.104 -4.501 1.00 88.25 88 LEU A O 1
ATOM 640 N N . ALA A 1 89 ? 5.232 -1.909 -2.761 1.00 87.62 89 ALA A N 1
ATOM 641 C CA . ALA A 1 89 ? 5.108 -3.267 -3.289 1.00 87.62 89 ALA A CA 1
ATOM 642 C C . ALA A 1 89 ? 4.291 -3.327 -4.589 1.00 87.62 89 ALA A C 1
ATOM 644 O O . ALA A 1 89 ? 4.685 -4.030 -5.520 1.00 87.62 89 ALA A O 1
ATOM 645 N N . SER A 1 90 ? 3.193 -2.565 -4.691 1.00 85.06 90 SER A N 1
ATOM 646 C CA . SER A 1 90 ? 2.441 -2.429 -5.949 1.00 85.06 90 SER A CA 1
ATOM 647 C C . SER A 1 90 ? 3.314 -1.778 -7.027 1.00 85.06 90 SER A C 1
ATOM 649 O O . SER A 1 90 ? 3.471 -2.321 -8.117 1.00 85.06 90 SER A O 1
ATOM 651 N N . GLY A 1 91 ? 3.983 -0.665 -6.717 1.00 81.31 91 GLY A N 1
ATOM 652 C CA . GLY A 1 91 ? 4.818 0.055 -7.679 1.00 81.31 91 GLY A CA 1
ATOM 653 C C . GLY A 1 91 ? 6.042 -0.731 -8.163 1.00 81.31 91 GLY A C 1
ATOM 654 O O . GLY A 1 91 ? 6.352 -0.707 -9.352 1.00 81.31 91 GLY A O 1
ATOM 655 N N . THR A 1 92 ? 6.721 -1.480 -7.290 1.00 82.62 92 THR A N 1
ATOM 656 C CA . THR A 1 92 ? 7.840 -2.348 -7.695 1.00 82.62 92 THR A CA 1
ATOM 657 C C . THR A 1 92 ? 7.357 -3.529 -8.527 1.00 82.62 92 THR A C 1
ATOM 659 O O . THR A 1 92 ? 7.967 -3.838 -9.550 1.00 82.62 92 THR A O 1
ATOM 662 N N . SER A 1 93 ? 6.230 -4.141 -8.153 1.00 82.75 93 SER A N 1
ATOM 663 C CA . SER A 1 93 ? 5.606 -5.211 -8.940 1.00 82.75 93 SER A CA 1
ATOM 664 C C . SER A 1 93 ? 5.190 -4.714 -10.321 1.00 82.75 93 SER A C 1
ATOM 666 O O . SER A 1 93 ? 5.431 -5.393 -11.314 1.00 82.75 93 SER A O 1
ATOM 668 N N . PHE A 1 94 ? 4.644 -3.499 -10.409 1.00 79.88 94 PHE A N 1
ATOM 669 C CA . PHE A 1 94 ? 4.323 -2.852 -11.677 1.00 79.88 94 PHE A CA 1
ATOM 670 C C . PHE A 1 94 ? 5.568 -2.688 -12.558 1.00 79.88 94 PHE A C 1
ATOM 672 O O . PHE A 1 94 ? 5.533 -3.065 -13.726 1.00 79.88 94 PHE A O 1
ATOM 679 N N . VAL A 1 95 ? 6.684 -2.193 -12.008 1.00 77.94 95 VAL A N 1
ATOM 680 C CA . VAL A 1 95 ? 7.949 -2.044 -12.754 1.00 77.94 95 VAL A CA 1
ATOM 681 C C . VAL A 1 95 ? 8.459 -3.395 -13.261 1.00 77.94 95 VAL A C 1
ATOM 683 O O . VAL A 1 95 ? 8.831 -3.503 -14.428 1.00 77.94 95 VAL A O 1
ATOM 686 N N . ILE A 1 96 ? 8.439 -4.434 -12.422 1.00 78.81 96 ILE A N 1
ATOM 687 C CA . ILE A 1 96 ? 8.892 -5.783 -12.794 1.00 78.81 96 ILE A CA 1
ATOM 688 C C . ILE A 1 96 ? 8.018 -6.363 -13.912 1.00 78.81 96 ILE A C 1
ATOM 690 O O . ILE A 1 96 ? 8.540 -6.835 -14.922 1.00 78.81 96 ILE A O 1
ATOM 694 N N . VAL A 1 97 ? 6.692 -6.296 -13.767 1.00 76.62 97 VAL A N 1
ATOM 695 C CA . VAL A 1 97 ? 5.748 -6.808 -14.772 1.00 76.62 97 VAL A CA 1
ATOM 696 C C . VAL A 1 97 ? 5.857 -6.016 -16.077 1.00 76.62 97 VAL A C 1
ATOM 698 O O . VAL A 1 97 ? 5.845 -6.616 -17.150 1.00 76.62 97 VAL A O 1
ATOM 701 N N . ALA A 1 98 ? 6.031 -4.693 -16.005 1.00 73.44 98 ALA A N 1
ATOM 702 C CA . ALA A 1 98 ? 6.237 -3.849 -17.178 1.00 73.44 98 ALA A CA 1
ATOM 703 C C . ALA A 1 98 ? 7.521 -4.223 -17.938 1.00 73.44 98 ALA A C 1
ATOM 705 O O . ALA A 1 98 ? 7.512 -4.297 -19.164 1.00 73.44 98 ALA A O 1
ATOM 706 N N . ILE A 1 99 ? 8.616 -4.520 -17.234 1.00 71.75 99 ILE A N 1
ATOM 707 C CA . ILE A 1 99 ? 9.863 -4.967 -17.868 1.00 71.75 99 ILE A CA 1
ATOM 708 C C . ILE A 1 99 ? 9.678 -6.340 -18.526 1.00 71.75 99 ILE A C 1
ATOM 710 O O . ILE A 1 99 ? 10.058 -6.512 -19.680 1.00 71.75 99 ILE A O 1
ATOM 714 N N . LEU A 1 100 ? 9.073 -7.306 -17.829 1.00 71.56 100 LEU A N 1
ATOM 715 C CA . LEU A 1 100 ? 8.938 -8.681 -18.324 1.00 71.56 100 LEU A CA 1
ATOM 716 C C . LEU A 1 100 ? 7.961 -8.811 -19.500 1.00 71.56 100 LEU A C 1
ATOM 718 O O . LEU A 1 100 ? 8.241 -9.540 -20.447 1.00 71.56 100 LEU A O 1
ATOM 722 N N . MET A 1 101 ? 6.825 -8.113 -19.450 1.00 66.62 101 MET A N 1
ATOM 723 C CA . MET A 1 101 ? 5.755 -8.249 -20.448 1.00 66.62 101 MET A CA 1
ATOM 724 C C . MET A 1 101 ? 5.861 -7.246 -21.604 1.00 66.62 101 MET A C 1
ATOM 726 O O . MET A 1 101 ? 5.236 -7.444 -22.643 1.00 66.62 101 MET A O 1
ATOM 730 N N . VAL A 1 102 ? 6.611 -6.152 -21.430 1.00 60.97 102 VAL A N 1
ATOM 731 C CA . VAL A 1 102 ? 6.562 -4.975 -22.322 1.00 60.97 102 VAL A CA 1
ATOM 732 C C . VAL A 1 102 ? 7.950 -4.520 -22.766 1.00 60.97 102 VAL A C 1
ATOM 734 O O . VAL A 1 102 ? 8.092 -3.449 -23.356 1.00 60.97 102 VAL A O 1
ATOM 737 N N . ALA A 1 103 ? 8.983 -5.340 -22.548 1.00 59.09 103 ALA A N 1
ATOM 738 C CA . ALA A 1 103 ? 10.334 -5.072 -23.032 1.00 59.09 103 ALA A CA 1
ATOM 739 C C . ALA A 1 103 ? 10.403 -4.549 -24.485 1.00 59.09 103 ALA A C 1
ATOM 741 O O . ALA A 1 103 ? 11.054 -3.520 -24.688 1.00 59.09 103 ALA A O 1
ATOM 742 N N . PRO A 1 104 ? 9.715 -5.148 -25.484 1.00 56.88 104 PRO A N 1
ATOM 743 C CA . PRO A 1 104 ? 9.795 -4.664 -26.864 1.00 56.88 104 PRO A CA 1
ATOM 744 C C . PRO A 1 104 ? 9.116 -3.300 -27.081 1.00 56.88 104 PRO A C 1
ATOM 746 O O . PRO A 1 104 ? 9.622 -2.472 -27.834 1.00 56.88 104 PRO A O 1
ATOM 749 N N . THR A 1 105 ? 8.006 -3.011 -26.397 1.00 58.19 105 THR A N 1
ATOM 750 C CA . THR A 1 105 ? 7.274 -1.739 -26.544 1.00 58.19 105 THR A CA 1
ATOM 751 C C . THR A 1 105 ? 7.938 -0.602 -25.765 1.00 58.19 105 THR A C 1
ATOM 753 O O . THR A 1 105 ? 7.926 0.541 -26.223 1.00 58.19 105 THR A O 1
ATOM 756 N N . ILE A 1 106 ? 8.571 -0.890 -24.622 1.00 56.22 106 ILE A N 1
ATOM 757 C CA . ILE A 1 106 ? 9.353 0.093 -23.855 1.00 56.22 106 ILE A CA 1
ATOM 758 C C . ILE A 1 106 ? 10.576 0.542 -24.658 1.00 56.22 106 ILE A C 1
ATOM 760 O O . ILE A 1 106 ? 10.840 1.740 -24.717 1.00 56.22 106 ILE A O 1
ATOM 764 N N . LEU A 1 107 ? 11.258 -0.381 -25.344 1.00 53.56 107 LEU A N 1
ATOM 765 C CA . LEU A 1 107 ? 12.422 -0.069 -26.183 1.00 53.56 107 LEU A CA 1
ATOM 766 C C . LEU A 1 107 ? 12.081 0.824 -27.394 1.00 53.56 107 LEU A C 1
ATOM 768 O O . LEU A 1 107 ? 12.957 1.485 -27.939 1.00 53.56 107 LEU A O 1
ATOM 772 N N . SER A 1 108 ? 10.803 0.879 -27.791 1.00 56.88 108 SER A N 1
ATOM 773 C CA . SER A 1 108 ? 10.308 1.769 -28.854 1.00 56.88 108 SER A CA 1
ATOM 774 C C . SER A 1 108 ? 10.009 3.201 -28.387 1.00 56.88 108 SER A C 1
ATOM 776 O O . SER A 1 108 ? 10.003 4.123 -29.200 1.00 56.88 108 SER A O 1
ATOM 778 N N . LYS A 1 109 ? 9.754 3.403 -27.084 1.00 58.53 109 LYS A N 1
ATOM 779 C CA . LYS A 1 109 ? 9.407 4.712 -26.496 1.00 58.53 109 LYS A CA 1
ATOM 780 C C . LYS A 1 109 ? 10.509 5.309 -25.626 1.00 58.53 109 LYS A C 1
ATOM 782 O O . LYS A 1 109 ? 10.533 6.522 -25.438 1.00 58.53 109 LYS A O 1
ATOM 787 N N . PHE A 1 110 ? 11.398 4.477 -25.093 1.00 57.94 110 PHE A N 1
ATOM 788 C CA . PHE A 1 110 ? 12.509 4.883 -24.247 1.00 57.94 110 PHE A CA 1
ATOM 789 C C . PHE A 1 110 ? 13.829 4.365 -24.825 1.00 57.94 110 PHE A C 1
ATOM 791 O O . PHE A 1 110 ? 13.910 3.198 -25.204 1.00 57.94 110 PHE A O 1
ATOM 798 N N . PRO A 1 111 ? 14.887 5.195 -24.838 1.00 57.94 111 PRO A N 1
ATOM 799 C CA . PRO A 1 111 ? 16.172 4.831 -25.431 1.00 57.94 111 PRO A CA 1
ATOM 800 C C . PRO A 1 111 ? 16.889 3.701 -24.677 1.00 57.94 111 PRO A C 1
ATOM 802 O O . PRO A 1 111 ? 17.720 3.008 -25.253 1.00 57.94 111 PRO A O 1
ATOM 805 N N . THR A 1 112 ? 16.587 3.498 -23.390 1.00 67.19 112 THR A N 1
ATOM 806 C CA . THR A 1 112 ? 17.164 2.431 -22.558 1.00 67.19 112 THR A CA 1
ATOM 807 C C . THR A 1 112 ? 16.216 2.019 -21.432 1.00 67.19 112 THR A C 1
ATOM 809 O O . THR A 1 112 ? 15.497 2.843 -20.865 1.00 67.19 112 THR A O 1
ATOM 812 N N . MET A 1 113 ? 16.285 0.743 -21.035 1.00 64.94 113 MET A N 1
ATOM 813 C CA . MET A 1 113 ? 15.596 0.198 -19.852 1.00 64.94 113 MET A CA 1
ATOM 814 C C . MET A 1 113 ? 15.924 0.973 -18.563 1.00 64.94 113 MET A C 1
ATOM 816 O O . MET A 1 113 ? 15.051 1.186 -17.723 1.00 64.94 113 MET A O 1
ATOM 820 N N . GLY A 1 114 ? 17.164 1.457 -18.428 1.00 68.31 114 GLY A N 1
ATOM 821 C CA . GLY A 1 114 ? 17.593 2.266 -17.283 1.00 68.31 114 GLY A CA 1
ATOM 822 C C . GLY A 1 114 ? 16.872 3.613 -17.179 1.00 68.31 114 GLY A C 1
ATOM 823 O O . GLY A 1 114 ? 16.527 4.026 -16.075 1.00 68.31 114 GLY A O 1
ATOM 824 N N . ALA A 1 115 ? 16.566 4.266 -18.306 1.00 69.06 115 ALA A N 1
ATOM 825 C CA . ALA A 1 115 ? 15.835 5.535 -18.316 1.00 69.06 115 ALA A CA 1
ATOM 826 C C . ALA A 1 115 ? 14.373 5.366 -17.863 1.00 69.06 115 ALA A C 1
ATOM 828 O O . ALA A 1 115 ? 13.836 6.222 -17.156 1.00 69.06 115 ALA A O 1
ATOM 829 N N . PHE A 1 116 ? 13.743 4.238 -18.208 1.00 71.25 116 PHE A N 1
ATOM 830 C CA . PHE A 1 116 ? 12.400 3.894 -17.735 1.00 71.25 116 PHE A CA 1
ATOM 831 C C . PHE A 1 116 ? 12.376 3.709 -16.211 1.00 71.25 116 PHE A C 1
ATOM 833 O O . PHE A 1 116 ? 11.579 4.345 -15.522 1.00 71.25 116 PHE A O 1
ATOM 840 N N . ILE A 1 117 ? 13.301 2.911 -15.667 1.00 72.56 117 ILE A N 1
ATOM 841 C CA . ILE A 1 117 ? 13.398 2.672 -14.218 1.00 72.56 117 ILE A CA 1
ATOM 842 C C . ILE A 1 117 ? 13.707 3.978 -13.474 1.00 72.56 117 ILE A C 1
ATOM 844 O O . ILE A 1 117 ? 13.032 4.301 -12.498 1.00 72.56 117 ILE A O 1
ATOM 848 N N . ALA A 1 118 ? 14.669 4.765 -13.962 1.00 76.44 118 ALA A N 1
ATOM 849 C CA . ALA A 1 118 ? 15.047 6.043 -13.358 1.00 76.44 118 ALA A CA 1
ATOM 850 C C . ALA A 1 118 ? 13.896 7.064 -13.329 1.00 76.44 118 ALA A C 1
ATOM 852 O O . ALA A 1 118 ? 13.855 7.905 -12.437 1.00 76.44 118 ALA A O 1
ATOM 853 N N . THR A 1 119 ? 12.948 6.973 -14.267 1.00 74.38 119 THR A N 1
ATOM 854 C CA . THR A 1 119 ? 11.767 7.849 -14.310 1.00 74.38 119 THR A CA 1
ATOM 855 C C . THR A 1 119 ? 10.646 7.346 -13.398 1.00 74.38 119 THR A C 1
ATOM 857 O O . THR A 1 119 ? 10.017 8.138 -12.701 1.00 74.38 119 THR A O 1
ATOM 860 N N . ILE A 1 120 ? 10.391 6.034 -13.370 1.00 75.75 120 ILE A N 1
ATOM 861 C CA . ILE A 1 120 ? 9.256 5.458 -12.632 1.00 75.75 120 ILE A CA 1
ATOM 862 C C . ILE A 1 120 ? 9.534 5.341 -11.129 1.00 75.75 120 ILE A C 1
ATOM 864 O O . ILE A 1 120 ? 8.633 5.582 -10.329 1.00 75.75 120 ILE A O 1
ATOM 868 N N . ILE A 1 121 ? 10.764 5.019 -10.715 1.00 80.31 121 ILE A N 1
ATOM 869 C CA . ILE A 1 121 ? 11.100 4.837 -9.292 1.00 80.31 121 ILE A CA 1
ATOM 870 C C . ILE A 1 121 ? 10.807 6.094 -8.447 1.00 80.31 121 ILE A C 1
ATOM 872 O O . ILE A 1 121 ? 10.116 5.958 -7.433 1.00 80.31 121 ILE A O 1
ATOM 876 N N . PRO A 1 122 ? 11.227 7.315 -8.839 1.00 81.88 122 PRO A N 1
ATOM 877 C CA . PRO A 1 122 ? 10.886 8.529 -8.095 1.00 81.88 122 PRO A CA 1
ATOM 878 C C . PRO A 1 122 ? 9.376 8.758 -8.000 1.00 81.88 122 PRO A C 1
ATOM 880 O O . PRO A 1 122 ? 8.880 9.164 -6.950 1.00 81.88 122 PRO A O 1
ATOM 883 N N . ILE A 1 123 ? 8.636 8.456 -9.072 1.00 80.38 123 ILE A N 1
ATOM 884 C CA . ILE A 1 123 ? 7.176 8.605 -9.118 1.00 80.38 123 ILE A CA 1
ATOM 885 C C . ILE A 1 123 ? 6.513 7.642 -8.129 1.00 80.38 123 ILE A C 1
ATOM 887 O O . ILE A 1 123 ? 5.645 8.057 -7.361 1.00 80.38 123 ILE A O 1
ATOM 891 N N . VAL A 1 124 ? 6.942 6.377 -8.096 1.00 82.44 124 VAL A N 1
ATOM 892 C CA . VAL A 1 124 ? 6.436 5.368 -7.152 1.00 82.44 124 VAL A CA 1
ATOM 893 C C . VAL A 1 124 ? 6.704 5.789 -5.709 1.00 82.44 124 VAL A C 1
ATOM 895 O O . VAL A 1 124 ? 5.802 5.722 -4.876 1.00 82.44 124 VAL A O 1
ATOM 898 N N . VAL A 1 125 ? 7.913 6.272 -5.412 1.00 84.94 125 VAL A N 1
ATOM 899 C CA . VAL A 1 125 ? 8.282 6.727 -4.063 1.00 84.94 125 VAL A CA 1
ATOM 900 C C . VAL A 1 125 ? 7.451 7.939 -3.641 1.00 84.94 125 VAL A C 1
ATOM 902 O O . VAL A 1 125 ? 6.872 7.932 -2.555 1.00 84.94 125 VAL A O 1
ATOM 905 N N . LEU A 1 126 ? 7.329 8.954 -4.502 1.00 84.94 126 LEU A N 1
ATOM 906 C CA . LEU A 1 126 ? 6.529 10.146 -4.214 1.00 84.94 126 LEU A CA 1
ATOM 907 C C . LEU A 1 126 ? 5.054 9.783 -3.985 1.00 84.94 126 LEU A C 1
ATOM 909 O O . LEU A 1 126 ? 4.425 10.273 -3.048 1.00 84.94 126 LEU A O 1
ATOM 913 N N . THR A 1 127 ? 4.523 8.874 -4.806 1.00 84.44 127 THR A N 1
ATOM 914 C CA . THR A 1 127 ? 3.143 8.384 -4.690 1.00 84.44 127 THR A CA 1
ATOM 915 C C . THR A 1 127 ? 2.937 7.604 -3.393 1.00 84.44 127 THR A C 1
ATOM 917 O O . THR A 1 127 ? 1.934 7.808 -2.715 1.00 84.44 127 THR A O 1
ATOM 920 N N . ALA A 1 128 ? 3.894 6.762 -2.992 1.00 87.38 128 ALA A N 1
ATOM 921 C CA . ALA A 1 128 ? 3.831 6.025 -1.731 1.00 87.38 128 ALA A CA 1
ATOM 922 C C . ALA A 1 128 ? 3.798 6.957 -0.515 1.00 87.38 128 ALA A C 1
ATOM 924 O O . ALA A 1 128 ? 3.009 6.738 0.404 1.00 87.38 128 ALA A O 1
ATOM 925 N N . ILE A 1 129 ? 4.602 8.024 -0.532 1.00 88.62 129 ILE A N 1
ATOM 926 C CA . ILE A 1 129 ? 4.606 9.038 0.528 1.00 88.62 129 ILE A CA 1
ATOM 927 C C . ILE A 1 129 ? 3.264 9.776 0.563 1.00 88.62 129 ILE A C 1
ATOM 929 O O . ILE A 1 129 ? 2.647 9.873 1.624 1.00 88.62 129 ILE A O 1
ATOM 933 N N . ALA A 1 130 ? 2.777 10.250 -0.588 1.00 88.25 130 ALA A N 1
ATOM 934 C CA . ALA A 1 130 ? 1.498 10.950 -0.673 1.00 88.25 130 ALA A CA 1
ATOM 935 C C . ALA A 1 130 ? 0.335 10.076 -0.172 1.00 88.25 130 ALA A C 1
ATOM 937 O O . ALA A 1 130 ? -0.448 10.514 0.673 1.00 88.25 130 ALA A O 1
ATOM 938 N N . ASN A 1 131 ? 0.263 8.818 -0.615 1.00 89.56 131 ASN A N 1
ATOM 939 C CA . ASN A 1 131 ? -0.765 7.868 -0.191 1.00 89.56 131 ASN A CA 1
ATOM 940 C C . ASN A 1 131 ? -0.696 7.587 1.313 1.00 89.56 131 ASN A C 1
ATOM 942 O O . ASN A 1 131 ? -1.730 7.569 1.979 1.00 89.56 131 ASN A O 1
ATOM 946 N N . ALA A 1 132 ? 0.506 7.419 1.870 1.00 89.19 132 ALA A N 1
ATOM 947 C CA . ALA A 1 132 ? 0.688 7.207 3.301 1.00 89.19 132 ALA A CA 1
ATOM 948 C C . ALA A 1 132 ? 0.180 8.394 4.134 1.00 89.19 132 ALA A C 1
ATOM 950 O O . ALA A 1 132 ? -0.506 8.189 5.135 1.00 89.19 132 ALA A O 1
ATOM 951 N N . VAL A 1 133 ? 0.464 9.628 3.701 1.00 89.50 133 VAL A N 1
ATOM 952 C CA . VAL A 1 133 ? -0.026 10.849 4.359 1.00 89.50 133 VAL A CA 1
ATOM 953 C C . VAL A 1 133 ? -1.550 10.934 4.280 1.00 89.50 133 VAL A C 1
ATOM 955 O O . VAL A 1 133 ? -2.205 11.147 5.301 1.00 89.50 133 VAL A O 1
ATOM 958 N N . ILE A 1 134 ? -2.125 10.711 3.095 1.00 88.75 134 ILE A N 1
ATOM 959 C CA . ILE A 1 134 ? -3.578 10.744 2.882 1.00 88.75 134 ILE A CA 1
ATOM 960 C C . ILE A 1 134 ? -4.276 9.713 3.775 1.00 88.75 134 ILE A C 1
ATOM 962 O O . ILE A 1 134 ? -5.214 10.061 4.492 1.00 88.75 134 ILE A O 1
ATOM 966 N N . VAL A 1 135 ? -3.800 8.464 3.795 1.00 90.06 135 VAL A N 1
ATOM 967 C CA . VAL A 1 135 ? -4.390 7.412 4.634 1.00 90.06 135 VAL A CA 1
ATOM 968 C C . VAL A 1 135 ? -4.249 7.735 6.113 1.00 90.06 135 VAL A C 1
ATOM 970 O O . VAL A 1 135 ? -5.206 7.542 6.856 1.00 90.06 135 VAL A O 1
ATOM 973 N N . GLN A 1 136 ? -3.112 8.269 6.557 1.00 90.06 136 GLN A N 1
ATOM 974 C CA . GLN A 1 136 ? -2.937 8.630 7.962 1.00 90.06 136 GLN A CA 1
ATOM 975 C C . GLN A 1 136 ? -3.929 9.712 8.406 1.00 90.06 136 GLN A C 1
ATOM 977 O O . GLN A 1 136 ? -4.505 9.606 9.490 1.00 90.06 136 GLN A O 1
ATOM 982 N N . ILE A 1 137 ? -4.159 10.724 7.563 1.00 89.88 137 ILE A N 1
ATOM 983 C CA . ILE A 1 137 ? -5.132 11.790 7.833 1.00 89.88 137 ILE A CA 1
ATOM 984 C C . ILE A 1 137 ? -6.557 11.230 7.824 1.00 89.88 137 ILE A C 1
ATOM 986 O O . ILE A 1 137 ? -7.336 11.546 8.721 1.00 89.88 137 ILE A O 1
ATOM 990 N N . LEU A 1 138 ? -6.900 10.381 6.849 1.00 89.19 138 LEU A N 1
ATOM 991 C CA . LEU A 1 138 ? -8.246 9.819 6.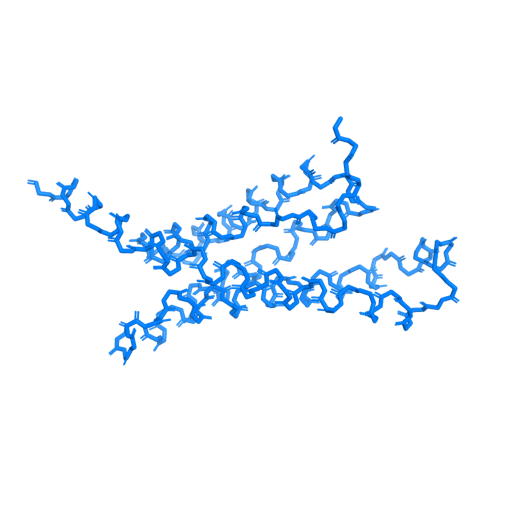690 1.00 89.19 138 LEU A CA 1
ATOM 992 C C . LEU A 1 138 ? -8.581 8.718 7.701 1.00 89.19 138 LEU A C 1
ATOM 994 O O . LEU A 1 138 ? -9.750 8.535 8.042 1.00 89.19 138 LEU A O 1
ATOM 998 N N . TYR A 1 139 ? -7.586 8.004 8.218 1.00 88.88 139 TYR A N 1
ATOM 999 C CA . TYR A 1 139 ? -7.792 6.926 9.179 1.00 88.88 139 TYR A CA 1
ATOM 1000 C C . TYR A 1 139 ? -8.466 7.421 10.463 1.00 88.88 139 TYR A C 1
ATOM 1002 O O . TYR A 1 139 ? -9.372 6.769 10.981 1.00 88.88 139 TYR A O 1
ATOM 1010 N N . VAL A 1 140 ? -8.078 8.595 10.964 1.00 87.12 140 VAL A N 1
ATOM 1011 C CA . VAL A 1 140 ? -8.634 9.166 12.200 1.00 87.12 140 VAL A CA 1
ATOM 1012 C C . VAL A 1 140 ? -10.146 9.444 12.101 1.00 87.12 140 VAL A C 1
ATOM 1014 O O . VAL A 1 140 ? -10.882 8.959 12.961 1.00 87.12 140 VAL A O 1
ATOM 1017 N N . PRO A 1 141 ? -10.666 10.193 11.107 1.00 89.31 141 PRO A N 1
ATOM 1018 C CA . PRO A 1 141 ? -12.105 10.397 10.968 1.00 89.31 141 PRO A CA 1
ATOM 1019 C C . PRO A 1 141 ? -12.839 9.115 10.560 1.00 89.31 141 PRO A C 1
ATOM 1021 O O . PRO A 1 141 ? -13.909 8.839 11.101 1.00 89.31 141 PRO A O 1
ATOM 1024 N N . ALA A 1 142 ? -12.276 8.301 9.662 1.00 88.25 142 ALA A N 1
ATOM 1025 C CA . ALA A 1 142 ? -12.955 7.110 9.159 1.00 88.25 142 ALA A CA 1
ATOM 1026 C C . ALA A 1 142 ? -13.121 6.025 10.235 1.00 88.25 142 ALA A C 1
ATOM 1028 O O . ALA A 1 142 ? -14.195 5.435 10.351 1.00 88.25 142 ALA A O 1
ATOM 1029 N N . SER A 1 143 ? -12.105 5.808 11.077 1.00 86.12 143 SER A N 1
ATOM 1030 C CA . SER A 1 143 ? -12.195 4.866 12.202 1.00 86.12 143 SER A CA 1
ATOM 1031 C C . SER A 1 143 ? -13.259 5.283 13.221 1.00 86.12 143 SER A C 1
ATOM 1033 O O . SER A 1 143 ? -14.020 4.438 13.691 1.00 86.12 143 SER A O 1
ATOM 1035 N N . LYS A 1 144 ? -13.390 6.588 13.506 1.00 85.25 144 LYS A N 1
ATOM 1036 C CA . LYS A 1 144 ? -14.442 7.127 14.387 1.00 85.25 144 LYS A CA 1
ATOM 1037 C C . LYS A 1 144 ? -15.844 6.910 13.821 1.00 85.25 144 LYS A C 1
ATOM 1039 O O . LYS A 1 144 ? -16.752 6.542 14.561 1.00 85.25 144 LYS A O 1
ATOM 1044 N N . VAL A 1 145 ? -16.032 7.138 12.521 1.00 88.06 145 VAL A N 1
ATOM 1045 C CA . VAL A 1 145 ? -17.324 6.909 11.852 1.00 88.06 145 VAL A CA 1
ATOM 1046 C C . VAL A 1 145 ? -17.673 5.422 11.845 1.00 88.06 145 VAL A C 1
ATOM 1048 O O . VAL A 1 145 ? -18.795 5.061 12.192 1.00 88.06 145 VAL A O 1
ATOM 1051 N N . LEU A 1 146 ? -16.710 4.554 11.531 1.00 84.94 146 LEU A N 1
ATOM 1052 C CA . LEU A 1 146 ? -16.922 3.108 11.540 1.00 84.94 146 LEU A CA 1
ATOM 1053 C C . LEU A 1 146 ? -17.281 2.585 12.938 1.00 84.94 146 LEU A C 1
ATOM 1055 O O . LEU A 1 146 ? -18.135 1.713 13.057 1.00 84.94 146 LEU A O 1
ATOM 1059 N N . ALA A 1 147 ? -16.665 3.126 13.994 1.00 80.94 147 ALA A N 1
ATOM 1060 C CA . ALA A 1 147 ? -17.013 2.781 15.370 1.00 80.94 147 ALA A CA 1
ATOM 1061 C C . ALA A 1 147 ? -18.448 3.205 15.731 1.00 80.94 147 ALA A C 1
ATOM 1063 O O . ALA A 1 147 ? -19.157 2.441 16.376 1.00 80.94 147 ALA A O 1
ATOM 1064 N N . ARG A 1 148 ? -18.903 4.379 15.265 1.00 80.56 148 ARG A N 1
ATOM 1065 C CA . ARG A 1 148 ? -20.295 4.834 15.446 1.00 80.56 148 ARG A CA 1
ATOM 1066 C C . ARG A 1 148 ? -21.309 3.966 14.707 1.00 80.56 148 ARG A C 1
ATOM 1068 O O . ARG A 1 148 ? -22.399 3.786 15.217 1.00 80.56 148 ARG A O 1
ATOM 1075 N N . GLY A 1 149 ? -20.967 3.446 13.529 1.00 71.75 149 GLY A N 1
ATOM 1076 C CA . GLY A 1 149 ? -21.858 2.568 12.758 1.00 71.75 149 GLY A CA 1
ATOM 1077 C C . GLY A 1 149 ? -22.000 1.148 13.320 1.00 71.75 149 GLY A C 1
ATOM 1078 O O . GLY A 1 149 ? -22.805 0.380 12.806 1.00 71.75 149 GLY A O 1
ATOM 1079 N N . LYS A 1 150 ? -21.202 0.784 14.333 1.00 61.91 150 LYS A N 1
ATOM 1080 C CA . LYS A 1 150 ? -21.263 -0.509 15.035 1.00 61.91 150 LYS A CA 1
ATOM 1081 C C . LYS A 1 150 ? -21.972 -0.430 16.397 1.00 61.91 150 LYS A C 1
ATOM 1083 O O . LYS A 1 150 ? -22.109 -1.471 17.036 1.00 61.91 150 LYS A O 1
ATOM 1088 N N . ALA A 1 151 ? -22.336 0.773 16.846 1.00 50.66 151 ALA A N 1
ATOM 1089 C CA . ALA A 1 151 ? -23.097 1.031 18.070 1.00 50.66 151 ALA A CA 1
ATOM 1090 C C . ALA A 1 151 ? -24.594 1.107 17.752 1.00 50.66 151 ALA A C 1
ATOM 1092 O O . ALA A 1 151 ? -25.384 0.689 18.624 1.00 50.66 151 ALA A O 1
#

pLDDT: mean 77.5, std 14.68, range [33.19, 92.0]

Sequence (151 aa):
LVIPGPIVSNLVIAFYCLAIILVVPKFTEVIGIGIVAGIVCALLSHSIFPPANLISEPIGAVTCLFTYKALSNKLSVSPAISTLLGTLASGTSFVIVAILMVAPTILSKFPTMGAFIATIIPIVVLTAIANAVIVQILYVPASKVLARGKA

Foldseek 3Di:
DDDPPPCPQLVLLLVLLLVCLQVVDDLVVLLVSQQVSLQVCLVSPPDPDSVLSNPLSSQLSNQLSVQLVVPVVPDLLSSLVSSLRSLLSSLVSSLVCCCVVPVVVCVVVDVDNVVVCVVSVVSSNVSSNVSSVVSSVVNVVVNVVSVVVVD

Secondary structure (DSSP, 8-state):
-----S----HHHHHHHHHHHHH---HHHHHHHHHHHHHHHHHH---S-HHHHHHHHHHHHHHHHHHHHHHTTT-TTHHHHHHHHHHHHHHHHHHHHHHHHHHHHHHHHSS-HHHHHHHHHHHHHHHHHHHHHHHHHHHHHHHHHHHHTT-

Radius of gyration: 16.05 Å; chains: 1; bounding box: 41×34×47 Å